Protein AF-A0A529NZP7-F1 (afdb_monomer_lite)

Structure (mmCIF, N/CA/C/O backbone):
data_AF-A0A529NZP7-F1
#
_entry.id   AF-A0A529NZP7-F1
#
loop_
_atom_site.group_PDB
_atom_site.id
_atom_site.type_symbol
_atom_site.label_atom_id
_atom_site.label_alt_id
_atom_site.label_comp_id
_atom_site.label_asym_id
_atom_site.label_entity_id
_atom_site.label_seq_id
_atom_site.pdbx_PDB_ins_code
_atom_site.Cartn_x
_atom_site.Cartn_y
_atom_site.Cartn_z
_atom_site.occupancy
_atom_site.B_iso_or_equiv
_atom_site.auth_seq_id
_atom_site.auth_comp_id
_atom_site.auth_asym_id
_atom_site.auth_atom_id
_atom_site.pdbx_PDB_model_num
ATOM 1 N N . MET A 1 1 ? 19.418 4.931 12.525 1.00 42.81 1 MET A N 1
ATOM 2 C CA . MET A 1 1 ? 18.181 4.121 12.571 1.00 42.81 1 MET A CA 1
ATOM 3 C C . MET A 1 1 ? 18.333 3.050 11.506 1.00 42.81 1 MET A C 1
ATOM 5 O O . MET A 1 1 ? 18.552 3.425 10.363 1.00 42.81 1 MET A O 1
ATOM 9 N N . ALA A 1 2 ? 18.354 1.762 11.858 1.00 46.38 2 ALA A N 1
ATOM 10 C CA . ALA A 1 2 ? 18.451 0.708 10.848 1.00 46.38 2 ALA A CA 1
ATOM 11 C C . ALA A 1 2 ? 17.176 0.752 9.998 1.00 46.38 2 ALA A C 1
ATOM 13 O O . ALA A 1 2 ? 16.080 0.600 10.542 1.00 46.38 2 ALA A O 1
ATOM 14 N N . MET A 1 3 ? 17.304 1.039 8.700 1.00 53.00 3 MET A N 1
ATOM 15 C CA . MET A 1 3 ? 16.179 0.880 7.786 1.00 53.00 3 MET A CA 1
ATOM 16 C C . MET A 1 3 ? 15.802 -0.598 7.821 1.00 53.00 3 MET A C 1
ATOM 18 O O . MET A 1 3 ? 16.650 -1.459 7.611 1.00 53.00 3 MET A O 1
ATOM 22 N N . LYS A 1 4 ? 14.560 -0.902 8.203 1.00 66.75 4 LYS A N 1
ATOM 23 C CA . LYS A 1 4 ? 14.052 -2.265 8.085 1.00 66.75 4 LYS A CA 1
ATOM 24 C C . LYS A 1 4 ? 13.902 -2.527 6.599 1.00 66.75 4 LYS A C 1
ATOM 26 O O . LYS A 1 4 ? 13.069 -1.883 5.965 1.00 66.75 4 LYS A O 1
ATOM 31 N N . ASP A 1 5 ? 14.719 -3.425 6.067 1.00 80.75 5 ASP A N 1
ATOM 32 C CA . ASP A 1 5 ? 14.611 -3.853 4.681 1.00 80.75 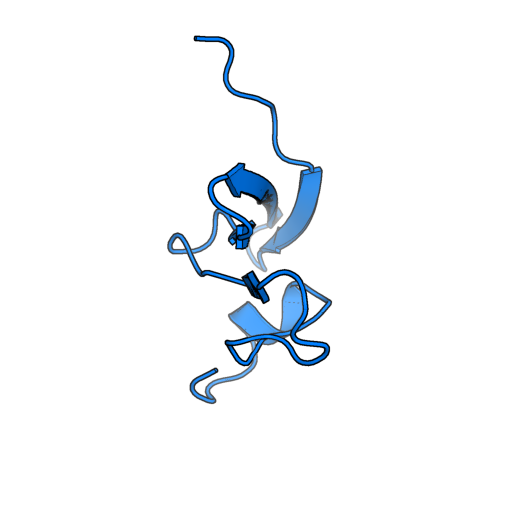5 ASP A CA 1
ATOM 33 C C . ASP A 1 5 ? 13.202 -4.425 4.475 1.00 80.75 5 ASP A C 1
ATOM 35 O O . ASP A 1 5 ? 12.851 -5.462 5.036 1.00 80.75 5 ASP A O 1
ATOM 39 N N . GLY A 1 6 ? 12.352 -3.690 3.751 1.00 88.69 6 GLY A N 1
ATOM 40 C CA . GLY A 1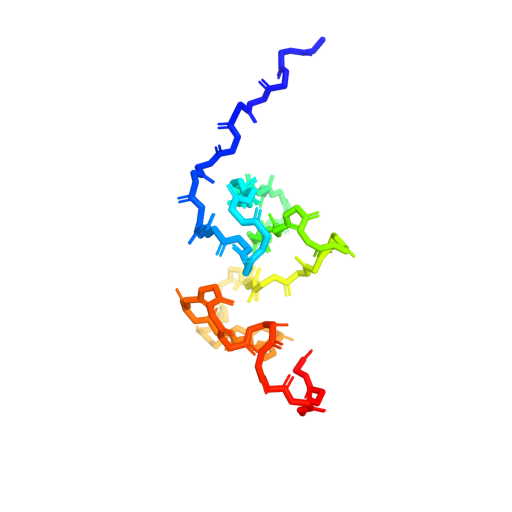 6 ? 10.999 -4.131 3.415 1.00 88.69 6 GLY A CA 1
ATOM 41 C C . GLY A 1 6 ? 11.038 -5.434 2.619 1.00 88.69 6 GLY A C 1
ATOM 42 O O . GLY A 1 6 ? 12.037 -5.735 1.958 1.00 88.69 6 GLY A O 1
ATOM 43 N N . GLU A 1 7 ? 9.961 -6.211 2.663 1.00 95.81 7 GLU A N 1
ATOM 44 C CA . GLU A 1 7 ? 9.869 -7.450 1.886 1.00 95.81 7 GLU A CA 1
ATOM 45 C C . GLU A 1 7 ? 9.793 -7.141 0.387 1.00 95.81 7 GLU A C 1
ATOM 47 O O . GLU A 1 7 ? 9.262 -6.103 -0.004 1.00 95.81 7 GLU A O 1
ATOM 52 N N . VAL A 1 8 ? 10.320 -8.022 -0.467 1.00 96.94 8 VAL A N 1
ATOM 53 C CA . VAL A 1 8 ? 10.100 -7.899 -1.915 1.00 96.94 8 VAL A CA 1
ATOM 54 C C . VAL A 1 8 ? 8.632 -8.215 -2.186 1.00 96.94 8 VAL A C 1
ATOM 56 O O . VAL A 1 8 ? 8.179 -9.321 -1.910 1.00 96.94 8 VAL A O 1
ATOM 59 N N . PHE A 1 9 ? 7.898 -7.232 -2.699 1.00 97.25 9 PHE A N 1
ATOM 60 C CA . PHE A 1 9 ? 6.473 -7.348 -3.005 1.00 97.25 9 PHE A CA 1
ATOM 61 C C . PHE A 1 9 ? 6.220 -7.670 -4.476 1.00 97.25 9 PHE A C 1
ATOM 63 O O . PHE A 1 9 ? 5.236 -8.325 -4.804 1.00 97.25 9 PHE A O 1
ATOM 70 N N . GLY A 1 10 ? 7.125 -7.240 -5.353 1.00 97.06 10 GLY A N 1
ATOM 71 C CA . GLY A 1 10 ? 7.065 -7.547 -6.772 1.00 97.06 10 GLY A CA 1
ATOM 72 C C . GLY A 1 10 ? 8.280 -7.036 -7.528 1.00 97.06 10 GLY A C 1
ATOM 73 O O . GLY A 1 10 ? 9.262 -6.570 -6.940 1.00 97.06 10 GLY A O 1
ATOM 74 N N . THR A 1 11 ? 8.198 -7.126 -8.847 1.00 97.25 11 THR A N 1
ATOM 75 C CA . THR A 1 11 ? 9.229 -6.668 -9.774 1.00 97.25 11 THR A CA 1
ATOM 76 C C . THR A 1 11 ? 8.562 -5.850 -10.867 1.00 97.25 11 THR A C 1
ATOM 78 O O . THR A 1 11 ? 7.560 -6.298 -11.418 1.00 97.25 11 THR A O 1
ATOM 81 N N . THR A 1 12 ? 9.098 -4.663 -11.156 1.00 95.38 12 THR A N 1
ATOM 82 C CA . THR A 1 12 ? 8.599 -3.802 -12.236 1.00 95.38 12 THR A CA 1
ATOM 83 C C . THR A 1 12 ? 8.777 -4.463 -13.596 1.00 95.38 12 THR A C 1
ATOM 85 O O . THR A 1 12 ? 9.624 -5.347 -13.767 1.00 95.38 12 THR A O 1
ATOM 88 N N . GLN A 1 13 ? 8.068 -3.972 -14.612 1.00 94.31 13 GLN A N 1
ATOM 89 C CA . GLN A 1 13 ? 8.309 -4.385 -16.002 1.00 94.31 13 GLN A CA 1
ATOM 90 C C . GLN A 1 13 ? 9.752 -4.112 -16.472 1.00 94.31 13 GLN A C 1
ATOM 92 O O . GLN A 1 13 ? 10.238 -4.774 -17.388 1.00 94.31 13 GLN A O 1
ATOM 97 N N . ALA A 1 14 ? 10.456 -3.173 -15.829 1.00 94.31 14 ALA A N 1
ATOM 98 C CA . ALA A 1 14 ? 11.872 -2.889 -16.068 1.00 94.31 14 ALA A CA 1
ATOM 99 C C . ALA A 1 14 ? 12.835 -3.854 -15.339 1.00 94.31 14 ALA A C 1
ATOM 101 O O . ALA A 1 14 ? 14.048 -3.748 -15.507 1.00 94.31 14 ALA A O 1
ATOM 102 N N . GLY A 1 15 ? 12.322 -4.802 -14.547 1.00 96.56 15 GLY A N 1
ATOM 103 C CA . GLY A 1 15 ? 13.123 -5.778 -13.804 1.00 96.56 15 GLY A CA 1
AT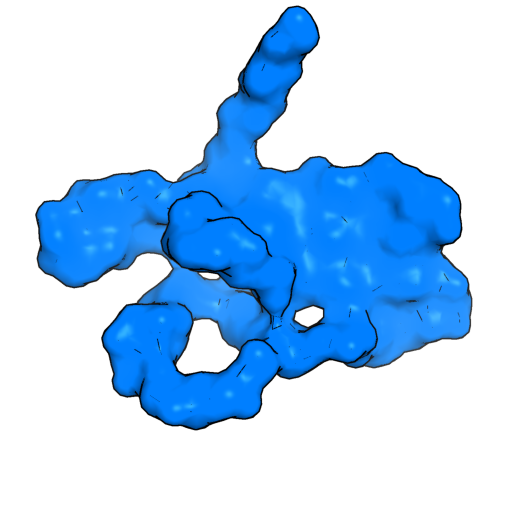OM 104 C C . GLY A 1 15 ? 13.591 -5.304 -12.424 1.00 96.56 15 GLY A C 1
ATOM 105 O O . GLY A 1 15 ? 14.439 -5.953 -11.811 1.00 96.56 15 GLY A O 1
ATOM 106 N N . GLU A 1 16 ? 13.061 -4.194 -11.907 1.00 95.44 16 GLU A N 1
ATOM 107 C CA . GLU A 1 16 ? 13.471 -3.627 -10.618 1.00 95.44 16 GLU A CA 1
ATOM 108 C C . GLU A 1 16 ? 12.629 -4.185 -9.467 1.00 95.44 16 GLU A C 1
ATOM 110 O O . GLU A 1 16 ? 11.406 -4.259 -9.553 1.00 95.44 16 GLU A O 1
ATOM 115 N N . ALA A 1 17 ? 13.263 -4.560 -8.354 1.00 96.31 17 ALA A N 1
ATOM 116 C CA . ALA A 1 17 ? 12.539 -5.057 -7.186 1.00 96.31 17 ALA A CA 1
ATOM 117 C C . ALA A 1 17 ? 11.798 -3.923 -6.457 1.00 96.31 17 ALA A C 1
ATOM 119 O O . ALA A 1 17 ? 12.414 -2.967 -5.983 1.00 96.31 17 ALA A O 1
ATOM 120 N N . VAL A 1 18 ? 10.486 -4.079 -6.274 1.00 96.62 18 VAL A N 1
ATOM 121 C CA . VAL A 1 18 ? 9.660 -3.184 -5.456 1.00 96.62 18 VAL A CA 1
ATOM 122 C C . VAL A 1 18 ? 9.473 -3.796 -4.077 1.00 96.62 18 VAL A C 1
ATOM 124 O O . VAL A 1 18 ? 9.037 -4.940 -3.935 1.00 96.62 18 VAL A O 1
ATOM 127 N N . ARG A 1 19 ? 9.798 -3.023 -3.038 1.00 97.19 19 ARG A N 1
ATOM 128 C CA . ARG A 1 19 ? 9.661 -3.448 -1.640 1.00 97.19 19 ARG A CA 1
ATOM 129 C C . ARG A 1 19 ? 8.374 -2.937 -1.005 1.00 97.19 19 ARG A C 1
ATOM 131 O O . ARG A 1 19 ? 7.935 -1.835 -1.330 1.00 97.19 19 ARG A O 1
ATOM 138 N N . ARG A 1 20 ? 7.823 -3.702 -0.062 1.00 97.62 20 ARG A N 1
ATOM 139 C CA . ARG A 1 20 ? 6.708 -3.319 0.812 1.00 97.62 20 ARG A CA 1
ATOM 140 C C . ARG A 1 20 ? 7.170 -3.221 2.258 1.00 97.62 20 ARG A C 1
ATOM 142 O O . ARG A 1 20 ? 7.906 -4.067 2.761 1.00 97.62 20 ARG A O 1
ATOM 149 N N . PHE A 1 21 ? 6.720 -2.176 2.931 1.00 97.25 21 PHE A N 1
ATOM 150 C CA . PHE A 1 21 ? 7.073 -1.859 4.304 1.00 97.25 21 PHE A CA 1
ATOM 151 C C . PHE A 1 21 ? 5.810 -1.821 5.149 1.00 97.25 21 PHE A C 1
ATOM 153 O O . PHE A 1 21 ? 4.868 -1.110 4.808 1.00 97.25 21 PHE A O 1
ATOM 160 N N . THR A 1 22 ? 5.807 -2.535 6.274 1.00 97.06 22 THR A N 1
ATOM 161 C CA . THR A 1 22 ? 4.714 -2.436 7.242 1.00 97.06 22 THR A CA 1
ATOM 162 C C . THR A 1 22 ? 5.073 -1.487 8.379 1.00 97.06 22 THR A C 1
ATOM 164 O O . THR A 1 22 ? 6.038 -1.716 9.115 1.00 97.06 22 THR A O 1
ATOM 167 N N . ILE A 1 23 ? 4.248 -0.463 8.576 1.00 95.94 23 ILE A N 1
ATOM 168 C CA . ILE A 1 23 ? 4.340 0.501 9.674 1.00 95.94 23 ILE A CA 1
ATOM 169 C C . ILE A 1 23 ? 3.158 0.278 10.617 1.00 95.94 23 ILE A C 1
ATOM 171 O O . ILE A 1 23 ? 2.041 0.021 10.175 1.00 95.94 23 ILE A O 1
ATOM 175 N N . ARG A 1 24 ? 3.402 0.347 11.928 1.00 96.81 24 ARG A N 1
ATOM 176 C CA . ARG A 1 24 ? 2.373 0.168 12.960 1.00 96.81 24 ARG A CA 1
ATOM 177 C C . ARG A 1 24 ? 2.485 1.254 14.019 1.00 96.81 24 ARG A C 1
ATOM 179 O O . ARG A 1 24 ? 3.596 1.584 14.428 1.00 96.81 24 ARG A O 1
ATOM 186 N N . GLY A 1 25 ? 1.351 1.764 14.490 1.00 97.06 25 GLY A N 1
ATOM 187 C CA . GLY A 1 25 ? 1.301 2.753 15.568 1.00 97.06 25 GLY A CA 1
ATOM 188 C C . GLY A 1 25 ? -0.100 3.320 15.772 1.00 97.06 25 GLY A C 1
ATOM 189 O O . GLY A 1 25 ? -0.865 3.434 14.821 1.00 97.06 25 GLY A O 1
ATOM 190 N N . GLY A 1 26 ? -0.458 3.647 17.017 1.00 96.62 26 GLY A N 1
ATOM 191 C CA . GLY A 1 26 ? -1.743 4.296 17.324 1.00 96.62 26 GLY A CA 1
ATOM 192 C C . GLY A 1 26 ? -2.986 3.502 16.896 1.00 96.62 26 GLY A C 1
ATOM 193 O O . GLY A 1 26 ? -3.998 4.101 16.563 1.00 96.62 26 GLY A O 1
ATOM 194 N N . GLY A 1 27 ? -2.903 2.167 16.849 1.00 97.62 27 GLY A N 1
ATOM 195 C CA . GLY A 1 27 ? -3.993 1.304 16.373 1.00 97.62 27 GLY A CA 1
ATOM 196 C C . GLY A 1 27 ? -4.086 1.160 14.850 1.00 97.62 27 GLY A C 1
ATOM 197 O O . GLY A 1 27 ? -4.935 0.405 14.380 1.00 97.62 27 GLY A O 1
ATOM 198 N N . LEU A 1 28 ? -3.207 1.821 14.092 1.00 98.25 28 LEU A N 1
ATOM 199 C CA . LEU A 1 28 ? -3.102 1.681 12.643 1.00 98.25 28 LEU A CA 1
ATOM 200 C C . LEU A 1 28 ? -1.998 0.697 12.249 1.00 98.25 28 LEU A C 1
ATOM 202 O O . LEU A 1 28 ? -0.927 0.649 12.864 1.00 98.25 28 LEU A O 1
ATOM 206 N N . THR A 1 29 ? -2.257 -0.057 11.183 1.00 98.19 29 THR A N 1
ATOM 207 C CA . THR A 1 29 ? -1.252 -0.804 10.416 1.00 98.19 29 THR A CA 1
ATOM 208 C C . THR A 1 29 ? -1.337 -0.360 8.962 1.00 98.19 29 THR A C 1
ATOM 210 O O . THR A 1 29 ? -2.419 -0.398 8.384 1.00 98.19 29 THR A O 1
ATOM 213 N N . ALA A 1 30 ? -0.211 0.061 8.387 1.00 97.94 30 ALA A N 1
ATOM 214 C CA . ALA A 1 30 ? -0.108 0.475 6.994 1.00 97.94 30 ALA A CA 1
ATOM 215 C C . ALA A 1 30 ? 0.946 -0.361 6.270 1.00 97.94 30 ALA A C 1
ATOM 217 O O . ALA A 1 30 ? 2.059 -0.518 6.777 1.00 97.94 30 ALA A O 1
ATOM 218 N N . ASN A 1 31 ? 0.614 -0.843 5.080 1.00 97.75 31 ASN A N 1
ATOM 219 C CA . ASN A 1 31 ? 1.573 -1.382 4.131 1.00 97.75 31 ASN A CA 1
ATOM 220 C C . ASN A 1 31 ? 1.850 -0.336 3.050 1.00 97.75 31 ASN A C 1
ATOM 222 O O . ASN A 1 31 ? 0.924 0.149 2.404 1.00 97.75 31 ASN A O 1
ATOM 226 N N . ILE A 1 32 ? 3.120 0.000 2.846 1.00 97.38 32 ILE A N 1
ATOM 227 C CA . ILE A 1 32 ? 3.564 1.015 1.884 1.00 97.38 32 ILE A CA 1
ATOM 228 C C . ILE A 1 32 ? 4.505 0.357 0.887 1.00 97.38 32 ILE A C 1
ATOM 230 O O . ILE A 1 32 ? 5.470 -0.287 1.301 1.00 97.38 32 ILE A O 1
ATOM 234 N N . ILE A 1 33 ? 4.248 0.515 -0.409 1.00 96.62 33 ILE A N 1
ATOM 235 C CA . ILE A 1 33 ? 5.123 -0.007 -1.465 1.00 96.62 33 ILE A CA 1
ATOM 236 C C . ILE A 1 33 ? 6.063 1.084 -1.987 1.00 96.62 33 ILE A C 1
ATOM 238 O O . ILE A 1 33 ? 5.721 2.263 -2.022 1.00 96.62 33 ILE A O 1
ATOM 242 N N . GLY A 1 34 ? 7.266 0.688 -2.408 1.00 94.50 34 GLY A N 1
ATOM 243 C CA . GLY A 1 34 ? 8.292 1.607 -2.914 1.00 94.50 34 GLY A CA 1
ATOM 244 C C . GLY A 1 34 ? 7.931 2.292 -4.236 1.00 94.50 34 GLY A C 1
ATOM 245 O O . GLY A 1 34 ? 8.517 3.320 -4.564 1.00 94.50 34 GLY A O 1
ATOM 246 N N . LEU A 1 35 ? 6.949 1.765 -4.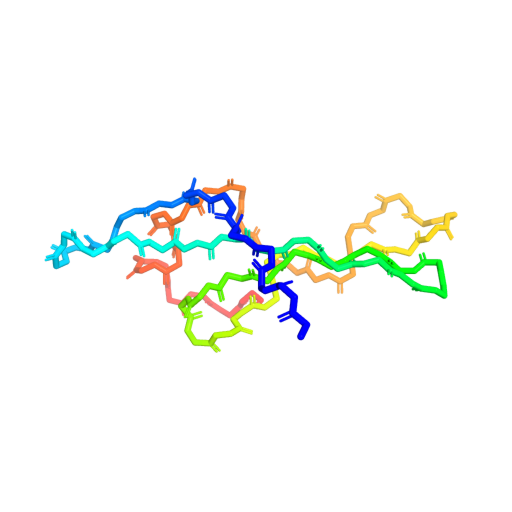974 1.00 93.94 35 LEU A N 1
ATOM 247 C CA . LEU A 1 35 ? 6.412 2.407 -6.170 1.00 93.94 35 LEU A CA 1
ATOM 248 C C . LEU A 1 35 ? 5.585 3.632 -5.761 1.00 93.94 35 LEU A C 1
ATOM 250 O O . LEU A 1 35 ? 4.503 3.493 -5.194 1.00 93.94 35 LEU A O 1
ATOM 254 N N . GLY A 1 36 ? 6.113 4.834 -6.003 1.00 93.00 36 GLY A N 1
ATOM 255 C CA . GLY A 1 36 ? 5.400 6.095 -5.759 1.00 93.00 36 GLY A CA 1
ATOM 256 C C . GLY A 1 36 ? 4.961 6.338 -4.308 1.00 93.00 36 GLY A C 1
ATOM 257 O O . GLY A 1 36 ? 4.129 7.208 -4.078 1.00 93.00 36 GLY A O 1
ATOM 258 N N . ALA A 1 37 ? 5.490 5.576 -3.342 1.00 94.62 37 ALA A N 1
ATOM 259 C CA . ALA A 1 37 ? 5.049 5.571 -1.944 1.00 94.62 37 ALA A CA 1
ATOM 260 C C . ALA A 1 37 ? 3.545 5.271 -1.755 1.00 94.62 37 ALA A C 1
ATOM 262 O O . ALA A 1 37 ? 2.912 5.801 -0.840 1.00 94.62 37 ALA A O 1
ATOM 263 N N . ILE A 1 38 ? 2.970 4.415 -2.607 1.00 95.00 38 ILE A N 1
ATOM 264 C CA . ILE A 1 38 ? 1.556 4.028 -2.529 1.00 95.00 38 ILE A CA 1
ATOM 265 C C . ILE A 1 38 ? 1.252 3.336 -1.190 1.00 95.00 38 ILE A C 1
ATOM 267 O O . ILE A 1 38 ? 1.963 2.417 -0.766 1.00 95.00 38 ILE A O 1
ATOM 271 N N . VAL A 1 39 ? 0.152 3.747 -0.551 1.00 96.50 39 VAL A N 1
ATOM 272 C CA . VAL A 1 39 ? -0.448 3.039 0.588 1.00 96.50 39 VAL A CA 1
ATOM 273 C C . VAL A 1 39 ? -1.254 1.864 0.037 1.00 96.50 39 VAL A C 1
ATOM 275 O O . VAL A 1 39 ? -2.326 2.051 -0.521 1.00 96.50 39 VAL A O 1
ATOM 278 N N . GLN A 1 40 ? -0.710 0.656 0.163 1.00 96.62 40 GLN A N 1
ATOM 279 C CA . GLN A 1 40 ? -1.278 -0.571 -0.404 1.00 96.62 40 GLN A CA 1
ATOM 280 C C . GLN A 1 40 ? -2.422 -1.137 0.447 1.00 96.62 40 GLN A C 1
ATOM 282 O O . GLN A 1 40 ? -3.386 -1.664 -0.093 1.00 96.62 40 GLN A O 1
ATOM 287 N N . ASP A 1 41 ? -2.303 -1.050 1.772 1.00 97.38 41 ASP A N 1
ATOM 288 C CA . ASP A 1 41 ? -3.313 -1.508 2.732 1.00 97.38 41 ASP A CA 1
ATOM 289 C C . ASP A 1 41 ? -3.218 -0.623 3.980 1.00 97.38 41 ASP A C 1
ATOM 291 O O . ASP A 1 41 ? -2.118 -0.291 4.436 1.00 97.38 41 ASP A O 1
ATOM 295 N N . LEU A 1 42 ? -4.369 -0.219 4.518 1.00 97.94 42 LEU A N 1
ATOM 296 C CA . LEU A 1 42 ? -4.471 0.577 5.738 1.00 97.94 42 LEU A CA 1
ATOM 297 C C . LEU A 1 42 ? -5.594 0.019 6.604 1.00 97.94 42 LEU A C 1
ATOM 299 O O . LEU A 1 42 ? -6.745 -0.027 6.176 1.00 97.94 42 LEU A O 1
ATOM 303 N N . ARG A 1 43 ? -5.271 -0.381 7.832 1.00 98.31 43 ARG A N 1
ATOM 304 C CA . ARG A 1 43 ? -6.218 -1.012 8.760 1.00 98.31 43 ARG A CA 1
ATOM 305 C C . ARG A 1 43 ? -6.233 -0.313 10.102 1.00 98.31 43 ARG A C 1
ATOM 307 O O . ARG A 1 43 ? -5.179 0.074 10.609 1.00 98.31 43 ARG A O 1
ATOM 314 N N . LEU A 1 44 ? -7.428 -0.223 10.681 1.00 98.44 44 LEU A N 1
ATOM 315 C CA . LEU A 1 44 ? -7.680 0.310 12.014 1.00 98.44 44 LEU A CA 1
ATOM 316 C C . LEU A 1 44 ? -8.155 -0.812 12.936 1.00 98.44 44 LEU A C 1
ATOM 318 O O . LEU A 1 44 ? -9.054 -1.575 12.594 1.00 98.44 44 LEU A O 1
ATOM 322 N N . ASN A 1 45 ? -7.557 -0.905 14.119 1.00 98.06 45 ASN A N 1
ATOM 323 C CA . ASN A 1 45 ? -7.967 -1.878 15.123 1.00 98.06 45 ASN A CA 1
ATOM 324 C C . ASN A 1 45 ? -9.461 -1.728 15.479 1.00 98.06 45 ASN A C 1
ATOM 326 O O . ASN A 1 45 ? -9.919 -0.623 15.761 1.00 98.06 45 ASN A O 1
ATOM 330 N N . GLY A 1 46 ? -10.200 -2.840 15.494 1.00 97.88 46 GLY A N 1
ATOM 331 C CA . GLY A 1 46 ? -11.653 -2.850 15.707 1.00 97.88 46 GLY A CA 1
ATOM 332 C C . GLY A 1 46 ? -12.492 -2.533 14.462 1.00 97.88 46 GLY A C 1
ATOM 333 O O . GLY A 1 46 ? -13.708 -2.414 14.580 1.00 97.88 46 GLY A O 1
ATOM 334 N N . HIS A 1 47 ? -11.867 -2.402 13.288 1.00 97.94 47 HIS A N 1
ATOM 335 C CA . HIS A 1 47 ? -12.545 -2.239 12.005 1.00 97.94 47 HIS A CA 1
ATOM 336 C C . HIS A 1 47 ? -12.063 -3.302 11.007 1.00 97.94 47 HIS A C 1
ATOM 338 O O . HIS A 1 47 ? -10.890 -3.325 10.632 1.00 97.94 47 HIS A O 1
ATOM 344 N N . ASP A 1 48 ? -12.972 -4.176 10.569 1.00 94.81 48 ASP A N 1
ATOM 345 C CA . ASP A 1 48 ? -12.619 -5.378 9.798 1.00 94.81 48 ASP A CA 1
ATOM 346 C C . ASP A 1 48 ? -12.123 -5.068 8.376 1.00 94.81 48 ASP A C 1
ATOM 348 O O . ASP A 1 48 ? -11.147 -5.659 7.898 1.00 94.81 48 ASP A O 1
ATOM 352 N N . ALA A 1 49 ? -12.786 -4.136 7.686 1.00 96.38 49 ALA A N 1
ATOM 353 C CA . ALA A 1 49 ? -12.444 -3.774 6.314 1.00 96.38 49 ALA A CA 1
ATOM 354 C C . ALA A 1 49 ? -11.203 -2.854 6.251 1.00 96.38 49 ALA A C 1
ATOM 356 O O . ALA A 1 49 ? -10.961 -2.071 7.175 1.00 96.38 49 ALA A O 1
ATOM 357 N N . PRO A 1 50 ? -10.406 -2.904 5.169 1.00 96.88 50 PRO A N 1
ATOM 358 C CA . PRO A 1 50 ? -9.365 -1.908 4.941 1.00 96.88 50 PRO A CA 1
ATOM 359 C C . PRO A 1 50 ? -9.985 -0.522 4.696 1.00 96.88 50 PRO A C 1
ATOM 361 O O . PRO A 1 50 ? -11.105 -0.398 4.203 1.00 96.88 50 PRO A O 1
ATOM 364 N N . LEU A 1 51 ? -9.243 0.527 5.046 1.00 97.06 51 LEU A N 1
ATOM 365 C CA . LEU A 1 51 ? -9.644 1.929 4.878 1.00 97.06 51 LEU A CA 1
ATOM 366 C C . LEU A 1 51 ? -9.292 2.502 3.496 1.00 97.06 51 LEU A C 1
ATOM 368 O O . LEU A 1 51 ? -9.596 3.659 3.222 1.00 97.06 51 LEU A O 1
ATOM 372 N N . VAL A 1 52 ? -8.625 1.715 2.652 1.00 95.38 52 VAL A N 1
ATOM 373 C CA . VAL A 1 52 ? -8.226 2.063 1.283 1.00 95.38 52 VAL A CA 1
ATOM 374 C C . VAL A 1 52 ? -8.536 0.894 0.356 1.00 95.38 52 VAL A C 1
ATOM 376 O O . VAL A 1 52 ? -8.581 -0.255 0.808 1.00 95.38 52 VAL A O 1
ATOM 379 N N . LEU A 1 53 ? -8.742 1.178 -0.929 1.00 94.44 53 LEU A N 1
ATOM 380 C CA . LEU A 1 53 ? -8.720 0.141 -1.952 1.00 94.44 53 LEU A CA 1
ATOM 381 C C . LEU A 1 53 ? -7.263 -0.156 -2.322 1.00 94.44 53 LEU A C 1
ATOM 383 O O . LEU A 1 53 ? -6.363 0.658 -2.127 1.00 94.44 53 LEU A O 1
ATOM 387 N N . GLY A 1 54 ? -7.021 -1.354 -2.832 1.00 93.81 54 GLY A N 1
ATOM 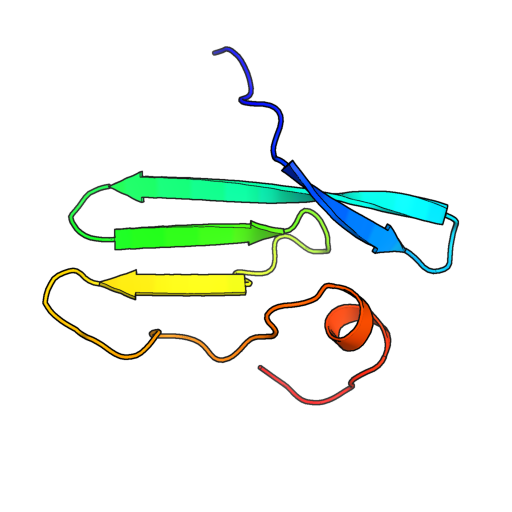388 C CA . GLY A 1 54 ? -5.688 -1.785 -3.217 1.00 93.81 54 GLY A CA 1
ATOM 389 C C . GLY A 1 54 ? -5.702 -3.205 -3.753 1.00 93.81 54 GLY A C 1
ATOM 390 O O . GLY A 1 54 ? -6.742 -3.866 -3.778 1.00 93.81 54 GLY A O 1
ATOM 391 N N . TYR A 1 55 ? -4.531 -3.677 -4.170 1.00 95.25 55 TYR A N 1
ATOM 392 C CA . TYR A 1 55 ? -4.341 -5.044 -4.638 1.00 95.25 55 TYR A CA 1
ATOM 393 C C . TYR A 1 55 ? -3.436 -5.821 -3.699 1.00 95.25 55 TYR A C 1
ATOM 395 O O . TYR A 1 55 ? -2.477 -5.290 -3.137 1.00 95.25 55 TYR A O 1
ATOM 403 N N . ASP A 1 56 ? -3.693 -7.121 -3.613 1.00 94.56 56 ASP A N 1
ATOM 404 C CA . ASP A 1 56 ? -2.866 -8.054 -2.847 1.00 94.56 56 ASP A CA 1
ATOM 405 C C . ASP A 1 56 ? -1.561 -8.431 -3.568 1.00 94.56 56 ASP A C 1
ATOM 407 O O . ASP A 1 56 ? -0.675 -9.041 -2.969 1.00 94.56 56 ASP A O 1
ATOM 411 N N . ARG A 1 57 ? -1.437 -8.075 -4.854 1.00 95.19 57 ARG A N 1
ATOM 412 C CA . ARG A 1 57 ? -0.279 -8.353 -5.715 1.00 95.19 57 ARG A CA 1
ATOM 413 C C . ARG A 1 57 ? 0.230 -7.072 -6.372 1.00 95.19 57 ARG A C 1
ATOM 415 O O . ARG A 1 57 ? -0.510 -6.096 -6.466 1.00 95.19 57 ARG A O 1
ATOM 422 N N . PHE A 1 58 ? 1.480 -7.081 -6.829 1.00 95.50 58 PHE A N 1
ATOM 423 C CA . PHE A 1 58 ? 2.130 -5.897 -7.389 1.00 95.50 58 PHE A CA 1
ATOM 424 C C . PHE A 1 58 ? 1.683 -5.568 -8.821 1.00 95.50 58 PHE A C 1
ATOM 426 O O . PHE A 1 58 ? 1.479 -4.403 -9.139 1.00 95.50 58 PHE A O 1
ATOM 433 N N . GLU A 1 59 ? 1.483 -6.570 -9.675 1.00 95.06 59 GLU A N 1
ATOM 434 C CA . GLU A 1 59 ? 1.281 -6.398 -11.122 1.00 95.06 59 GLU A CA 1
ATOM 435 C C . GLU A 1 59 ? 0.115 -5.459 -11.503 1.00 95.06 59 GLU A C 1
ATOM 437 O O . GLU A 1 59 ? 0.257 -4.684 -12.456 1.00 95.06 59 GLU A O 1
ATOM 442 N N . PRO A 1 60 ? -1.031 -5.452 -10.791 1.00 94.19 60 PRO A N 1
ATOM 443 C CA . PRO A 1 60 ? -2.113 -4.514 -11.080 1.00 94.19 60 PRO A CA 1
ATOM 444 C C . PRO A 1 60 ? -1.735 -3.044 -10.866 1.00 94.19 60 PRO A C 1
ATOM 446 O O . PRO A 1 60 ? -2.271 -2.191 -11.560 1.00 94.19 60 PRO A O 1
ATOM 449 N N . TYR A 1 61 ? -0.777 -2.732 -9.986 1.00 93.00 61 TYR A N 1
ATOM 450 C CA . TYR A 1 61 ? -0.318 -1.352 -9.786 1.00 93.00 61 TYR A CA 1
ATOM 451 C C . TYR A 1 61 ? 0.419 -0.775 -11.008 1.00 93.00 61 TYR A C 1
ATOM 453 O O . TYR A 1 61 ? 0.505 0.443 -11.137 1.00 93.00 61 TYR A O 1
ATOM 461 N N . GLU A 1 62 ? 0.941 -1.619 -11.908 1.00 91.31 62 GLU A N 1
ATOM 462 C CA . GLU A 1 62 ? 1.552 -1.180 -13.176 1.00 91.31 62 GLU A CA 1
ATOM 463 C C . GLU A 1 62 ? 0.595 -1.263 -14.374 1.00 91.31 62 GLU A C 1
ATOM 465 O O . GLU A 1 62 ? 0.830 -0.620 -15.397 1.00 91.31 62 GLU A O 1
ATOM 470 N N . THR A 1 63 ? -0.457 -2.081 -14.286 1.00 91.81 63 THR A N 1
ATOM 471 C CA . THR A 1 63 ? -1.278 -2.457 -15.451 1.00 91.81 63 THR A CA 1
ATOM 472 C C . THR A 1 63 ? -2.708 -1.941 -15.390 1.00 91.81 63 THR A C 1
ATOM 474 O O . THR A 1 63 ? -3.308 -1.696 -16.440 1.00 91.81 63 THR A O 1
ATOM 477 N N . ASP A 1 64 ? -3.249 -1.742 -14.190 1.00 89.75 64 ASP A N 1
ATOM 478 C CA . ASP A 1 64 ? -4.572 -1.173 -13.991 1.00 89.75 64 ASP A CA 1
ATOM 479 C C . ASP A 1 64 ? -4.488 0.359 -13.922 1.00 89.75 64 ASP A C 1
ATOM 481 O O . ASP A 1 64 ? -3.586 0.941 -13.322 1.00 89.75 64 ASP A O 1
ATOM 485 N N . ARG A 1 65 ? -5.436 1.021 -14.586 1.00 76.75 65 ARG A N 1
ATOM 486 C CA . ARG A 1 65 ? -5.538 2.485 -14.669 1.00 76.75 65 ARG A CA 1
ATOM 487 C C . ARG A 1 65 ? -6.646 3.041 -13.779 1.00 76.75 65 ARG A C 1
ATOM 489 O O . ARG A 1 65 ? -6.890 4.248 -13.822 1.00 76.75 65 ARG A O 1
ATOM 496 N N . ALA A 1 66 ? -7.365 2.186 -13.052 1.00 71.88 66 ALA A N 1
ATOM 497 C CA . ALA A 1 66 ? -8.340 2.630 -12.072 1.00 71.88 66 ALA A CA 1
ATOM 498 C C . ALA A 1 66 ? -7.653 3.395 -10.926 1.00 71.88 66 ALA A C 1
ATOM 500 O O . ALA A 1 66 ? -6.459 3.247 -10.679 1.00 71.88 66 ALA A O 1
ATOM 501 N N . PHE A 1 67 ? -8.413 4.251 -10.245 1.00 60.22 67 PHE A N 1
ATOM 502 C CA . PHE A 1 67 ? -7.966 4.876 -9.004 1.00 60.22 6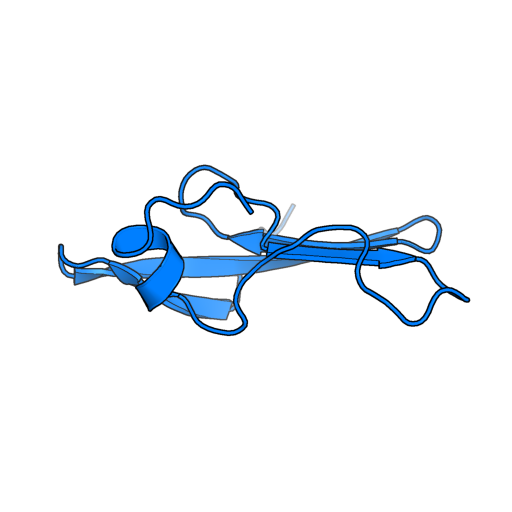7 PHE A CA 1
ATOM 503 C C . PHE A 1 67 ? -8.409 3.976 -7.849 1.00 60.22 67 PHE A C 1
ATOM 505 O O . PHE A 1 67 ? -9.606 3.715 -7.705 1.00 60.22 67 PHE A O 1
ATOM 512 N N . PHE A 1 68 ? -7.444 3.496 -7.072 1.00 62.00 68 PHE A N 1
ATOM 513 C CA . PHE A 1 68 ? -7.624 2.707 -5.852 1.00 62.00 68 PHE A CA 1
ATOM 514 C C . PHE A 1 68 ? -7.103 3.517 -4.664 1.00 62.00 68 PHE A C 1
ATOM 516 O O . PHE A 1 68 ? -6.042 4.165 -4.829 1.00 62.00 68 PHE A O 1
#

Foldseek 3Di:
DPDDFACFQDADPVGHTKGWDWDDDPQKIWIFIPVVRDGAFIDGPPDDDTPDDHDSHDVCVVVPPDDD

Radius of gyration: 12.82 Å; chains: 1; bounding box: 31×14×33 Å

Secondary structure (DSSP, 8-state):
-----PEEEEE-TTSPEEEEEEEEETTEEEEEESSTT-EEEEEETT--S-SS---SSSTHHHH--S--

pLDDT: mean 91.42, std 12.39, range [42.81, 98.44]

Sequence (68 aa):
MAMKDGEVFGTTQAGEAVRRFTIRGGGLTANIIGLGAIVQDLRLNGHDAPLVLGYDRFEPYETDRAFF